Protein AF-A0A951GUY8-F1 (afdb_monomer_lite)

Radius of gyration: 18.54 Å; chains: 1; bounding box: 50×28×56 Å

Structure (mmCIF, N/CA/C/O backbone):
data_AF-A0A951GUY8-F1
#
_entry.id   AF-A0A951GUY8-F1
#
loop_
_atom_site.group_PDB
_atom_site.id
_atom_site.type_symbol
_atom_site.label_atom_id
_atom_site.label_alt_id
_atom_site.label_comp_id
_atom_site.label_asym_id
_atom_site.label_entity_id
_atom_site.label_seq_id
_atom_site.pdbx_PDB_ins_code
_atom_site.Cartn_x
_atom_site.Cartn_y
_atom_site.Cartn_z
_atom_site.occupancy
_atom_site.B_iso_or_equiv
_atom_site.auth_seq_id
_atom_site.auth_comp_id
_atom_site.auth_asym_id
_atom_site.auth_atom_id
_atom_site.pdbx_PDB_model_num
ATOM 1 N N . MET A 1 1 ? -23.318 2.632 7.041 1.00 55.56 1 MET A N 1
ATOM 2 C CA . MET A 1 1 ? -22.592 1.845 8.063 1.00 55.56 1 MET A CA 1
ATOM 3 C C . MET A 1 1 ? -21.431 2.676 8.577 1.00 55.56 1 MET A C 1
ATOM 5 O O . MET A 1 1 ? -20.768 3.309 7.763 1.00 55.56 1 MET A O 1
ATOM 9 N N . SER A 1 2 ? -21.201 2.706 9.891 1.00 63.25 2 SER A N 1
ATOM 10 C CA . SER A 1 2 ? -19.999 3.333 10.455 1.00 63.25 2 SER A CA 1
ATOM 11 C C . SER A 1 2 ? -18.759 2.584 9.958 1.00 63.25 2 SER A C 1
ATOM 13 O O . SER A 1 2 ? -18.713 1.357 10.064 1.00 63.25 2 SER A O 1
ATOM 15 N N . ARG A 1 3 ? -17.768 3.297 9.400 1.00 69.81 3 ARG A N 1
ATOM 16 C CA . ARG A 1 3 ? -16.475 2.693 9.021 1.00 69.81 3 ARG A CA 1
ATOM 17 C C . ARG A 1 3 ? -15.610 2.385 10.242 1.00 69.81 3 ARG A C 1
ATOM 19 O O . ARG A 1 3 ? -14.656 1.632 10.112 1.00 69.81 3 ARG A O 1
ATOM 26 N N . ARG A 1 4 ? -15.940 2.922 11.420 1.00 74.69 4 ARG A N 1
ATOM 27 C CA . ARG A 1 4 ? -15.228 2.633 12.665 1.00 74.69 4 ARG A CA 1
ATOM 28 C C . ARG A 1 4 ? -15.444 1.182 13.090 1.00 74.69 4 ARG A C 1
ATOM 30 O O . ARG A 1 4 ? -16.571 0.680 13.023 1.00 74.69 4 ARG A O 1
ATOM 37 N N . ILE A 1 5 ? -14.362 0.541 13.521 1.00 71.00 5 ILE A N 1
ATOM 38 C CA . ILE A 1 5 ? -14.421 -0.795 14.108 1.00 71.00 5 ILE A CA 1
ATOM 39 C C . ILE A 1 5 ? -14.769 -0.707 15.593 1.00 71.00 5 ILE A C 1
ATOM 41 O O . ILE A 1 5 ? -14.187 0.089 16.336 1.00 71.00 5 ILE A O 1
ATOM 45 N N . HIS A 1 6 ? -15.726 -1.527 16.017 1.00 72.44 6 HIS A N 1
ATOM 46 C CA . HIS A 1 6 ? -16.146 -1.663 17.407 1.00 72.44 6 HIS A CA 1
ATOM 47 C C . HIS A 1 6 ? -15.643 -3.002 17.964 1.00 72.44 6 HIS A C 1
ATOM 49 O O . HIS A 1 6 ? -16.181 -4.056 17.646 1.00 72.44 6 HIS A O 1
ATOM 55 N N . GLU A 1 7 ? -14.592 -2.962 18.789 1.00 62.97 7 GLU A N 1
ATOM 56 C CA . GLU A 1 7 ? -13.902 -4.164 19.297 1.00 62.97 7 GLU A CA 1
ATOM 57 C C . GLU A 1 7 ? -14.496 -4.723 20.611 1.00 62.97 7 GLU A C 1
ATOM 59 O O . GLU A 1 7 ? -14.145 -5.828 21.014 1.00 62.97 7 GLU A O 1
ATOM 64 N N . LEU A 1 8 ? -15.394 -3.997 21.295 1.00 58.47 8 LEU A N 1
ATOM 65 C CA . LEU A 1 8 ? -15.909 -4.364 22.626 1.00 58.47 8 LEU A CA 1
ATOM 66 C C . LEU A 1 8 ? -17.416 -4.669 22.619 1.00 58.47 8 LEU A C 1
ATOM 68 O O . LEU A 1 8 ? -18.235 -3.754 22.525 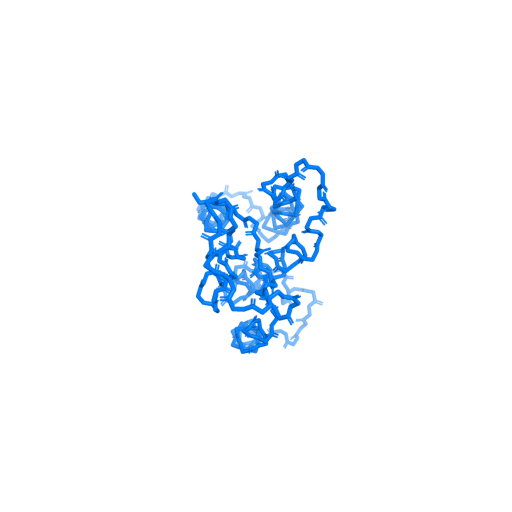1.00 58.47 8 LEU A O 1
ATOM 72 N N . SER A 1 9 ? -17.790 -5.938 22.836 1.00 48.88 9 SER A N 1
ATOM 73 C CA . SER A 1 9 ? -19.095 -6.298 23.427 1.00 48.88 9 SER A CA 1
ATOM 74 C C . SER A 1 9 ? -18.982 -6.255 24.936 1.00 48.88 9 SER A C 1
ATOM 76 O O . SER A 1 9 ? -18.127 -6.937 25.483 1.00 48.88 9 SER A O 1
ATOM 78 N N . MET A 1 10 ? -19.870 -5.491 25.575 1.00 51.78 10 MET A N 1
ATOM 79 C CA . MET A 1 10 ? -20.619 -5.754 26.821 1.00 51.78 10 MET A CA 1
ATOM 80 C C . MET A 1 10 ? -20.186 -6.865 27.819 1.00 51.78 10 MET A C 1
ATOM 82 O O . MET A 1 10 ? -21.028 -7.347 28.564 1.00 51.78 10 MET A O 1
ATOM 86 N N . GLN A 1 11 ? -18.920 -7.245 27.986 1.00 45.34 11 GLN A N 1
ATOM 87 C CA . GLN A 1 11 ? -18.538 -8.140 29.094 1.00 45.34 11 GLN A CA 1
ATOM 88 C C . GLN A 1 11 ? -18.542 -7.429 30.461 1.00 45.34 11 GLN A C 1
ATOM 90 O O . GLN A 1 11 ? -18.315 -8.062 31.485 1.00 45.34 11 GLN A O 1
ATOM 95 N N . ALA A 1 12 ? -18.861 -6.128 30.488 1.00 47.69 12 ALA A N 1
ATOM 96 C CA . ALA A 1 12 ? -19.030 -5.329 31.701 1.00 47.69 12 ALA A CA 1
ATOM 97 C C . ALA A 1 12 ? -20.498 -5.014 32.065 1.00 47.69 12 ALA A C 1
ATOM 99 O O . ALA A 1 12 ? -20.737 -4.442 33.124 1.00 47.69 12 ALA A O 1
ATOM 100 N N . ALA A 1 13 ? -21.488 -5.368 31.236 1.00 43.56 13 ALA A N 1
ATOM 101 C CA . ALA A 1 13 ? -22.897 -5.096 31.534 1.00 43.56 13 ALA A CA 1
ATOM 102 C C . ALA A 1 13 ? -23.711 -6.380 31.370 1.00 43.56 13 ALA A C 1
ATOM 104 O O . ALA A 1 13 ? -24.092 -6.759 30.266 1.00 43.56 13 ALA A O 1
ATOM 105 N N . GLY A 1 14 ? -23.928 -7.076 32.486 1.00 40.16 14 GLY A N 1
ATOM 106 C CA . GLY A 1 14 ? -24.709 -8.304 32.525 1.00 40.16 14 GLY A CA 1
ATOM 107 C C . GLY A 1 14 ? -26.087 -8.131 31.885 1.00 40.16 14 GLY A C 1
ATOM 108 O O . GLY A 1 14 ? -26.868 -7.288 32.310 1.00 40.16 14 GLY A O 1
ATOM 109 N N . GLY A 1 15 ? -26.367 -8.955 30.874 1.00 43.81 15 GLY A N 1
ATOM 110 C CA . GLY A 1 15 ? -27.699 -9.474 30.544 1.00 43.81 15 GLY A CA 1
ATOM 111 C C . GLY A 1 15 ? -28.843 -8.499 30.240 1.00 43.81 15 GLY A C 1
ATOM 112 O O . GLY A 1 15 ? -29.974 -8.963 30.133 1.00 43.81 15 GLY A O 1
ATOM 113 N N . ALA A 1 16 ? -28.617 -7.194 30.096 1.00 45.94 16 ALA A N 1
ATOM 114 C CA . ALA A 1 16 ? -29.681 -6.245 29.781 1.00 45.94 16 ALA A CA 1
ATOM 115 C C . ALA A 1 16 ? -29.810 -6.047 28.264 1.00 45.94 16 ALA A C 1
ATOM 117 O O . ALA A 1 16 ? -28.821 -5.825 27.566 1.00 45.94 16 ALA A O 1
ATOM 118 N N . ALA A 1 17 ? -31.046 -6.139 27.768 1.00 49.59 17 ALA A N 1
ATOM 119 C CA . ALA A 1 17 ? -31.417 -5.935 26.373 1.00 49.59 17 ALA A CA 1
ATOM 120 C C . ALA A 1 17 ? -30.745 -4.688 25.767 1.00 49.59 17 ALA A C 1
ATOM 122 O O . ALA A 1 17 ? -30.699 -3.624 26.385 1.00 49.59 17 ALA A O 1
ATOM 123 N N . VAL A 1 18 ? -30.230 -4.844 24.544 1.00 51.50 18 VAL A N 1
ATOM 124 C CA . VAL A 1 18 ? -29.504 -3.813 23.793 1.00 51.50 18 VAL A CA 1
ATOM 125 C C . VAL A 1 18 ? -30.361 -2.549 23.688 1.00 51.50 18 VAL A C 1
ATOM 127 O O . VAL A 1 18 ? -31.382 -2.536 23.002 1.00 51.50 18 VAL A O 1
ATOM 130 N N . ALA A 1 19 ? -29.942 -1.482 24.370 1.00 45.25 19 ALA A N 1
ATOM 131 C CA . ALA A 1 19 ? -30.555 -0.170 24.227 1.00 45.25 19 ALA A CA 1
ATOM 132 C C . ALA A 1 19 ? -30.395 0.332 22.774 1.00 45.25 19 ALA A C 1
ATOM 134 O O . ALA A 1 19 ? -29.328 0.131 22.177 1.00 45.25 19 ALA A O 1
ATOM 135 N N . PRO A 1 20 ? -31.405 1.007 22.192 1.00 37.16 20 PRO A N 1
ATOM 136 C CA . PRO A 1 20 ? -31.298 1.571 20.850 1.00 37.16 20 PRO A CA 1
ATOM 137 C C . PRO A 1 20 ? -30.130 2.566 20.792 1.00 37.16 20 PRO A C 1
ATOM 139 O O . PRO A 1 20 ? -30.151 3.587 21.472 1.00 37.16 20 PRO A O 1
ATOM 142 N N . GLY A 1 21 ? -29.096 2.255 20.003 1.00 51.62 21 GLY A N 1
ATOM 143 C CA . GLY A 1 21 ? -27.911 3.107 19.832 1.00 51.62 21 GLY A CA 1
ATOM 144 C C . GLY A 1 21 ? -26.569 2.467 20.202 1.00 51.62 21 GLY A C 1
ATOM 145 O O . GLY A 1 21 ? -25.532 3.067 19.925 1.00 51.62 21 GLY A O 1
ATOM 146 N N . VAL A 1 22 ? -26.548 1.253 20.767 1.00 52.56 22 VAL A N 1
ATOM 147 C CA . VAL A 1 22 ? -25.293 0.516 21.005 1.00 52.56 22 VAL A CA 1
ATOM 148 C C . VAL A 1 22 ? -24.946 -0.335 19.781 1.00 52.56 22 VAL A C 1
ATOM 150 O O . VAL A 1 22 ? -25.649 -1.288 19.448 1.00 52.56 22 VAL A O 1
ATOM 153 N N . SER A 1 23 ? -23.861 0.014 19.090 1.00 59.19 23 SER A N 1
ATOM 154 C CA . SER A 1 23 ? -23.343 -0.736 17.941 1.00 59.19 23 SER A CA 1
ATOM 155 C C . SER A 1 23 ? -22.812 -2.105 18.377 1.00 59.19 23 SER A C 1
ATOM 157 O O . SER A 1 23 ? -21.926 -2.173 19.232 1.00 59.19 23 SER A O 1
ATOM 159 N N . LYS A 1 24 ? -23.336 -3.183 17.773 1.00 69.44 24 LYS A N 1
ATOM 160 C CA . LYS A 1 24 ? -22.818 -4.555 17.917 1.00 69.44 24 LYS A CA 1
ATOM 161 C C . LYS A 1 24 ? -21.307 -4.566 17.602 1.00 69.44 24 LYS A C 1
ATOM 163 O O . LYS A 1 24 ? -20.896 -3.837 16.696 1.00 69.44 24 LYS A O 1
ATOM 168 N N . PRO A 1 25 ? -20.491 -5.355 18.322 1.00 69.81 25 PRO A N 1
ATOM 169 C CA . PRO A 1 25 ? -19.093 -5.537 17.959 1.00 69.81 25 PRO A CA 1
ATOM 170 C C . PRO A 1 25 ? -18.981 -6.149 16.573 1.00 69.81 25 PRO A C 1
ATOM 172 O O . PRO A 1 25 ? -19.806 -6.980 16.187 1.00 69.81 25 PRO A O 1
ATOM 175 N N . ASP A 1 26 ? -17.949 -5.733 15.856 1.00 72.94 26 ASP A N 1
ATOM 176 C CA . ASP A 1 26 ? -17.699 -6.204 14.504 1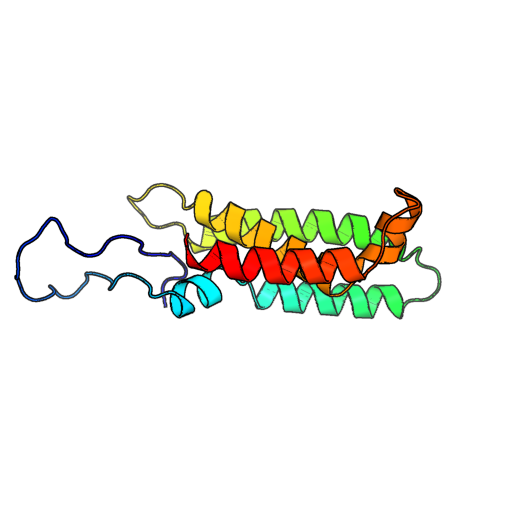.00 72.94 26 ASP A CA 1
ATOM 177 C C . ASP A 1 26 ? -17.125 -7.621 14.525 1.00 72.94 26 ASP A C 1
ATOM 179 O O . ASP A 1 26 ? -16.105 -7.884 15.175 1.00 72.94 26 ASP A O 1
ATOM 183 N N . ASP A 1 27 ? -17.771 -8.518 13.781 1.00 78.12 27 ASP A N 1
ATOM 184 C CA . ASP A 1 27 ? -17.281 -9.876 13.564 1.00 78.12 27 ASP A CA 1
ATOM 185 C C . ASP A 1 27 ? -16.090 -9.850 12.573 1.00 78.12 27 ASP A C 1
ATOM 187 O O . ASP A 1 27 ? -15.787 -8.831 11.946 1.00 78.12 27 ASP A O 1
ATOM 191 N N . TYR A 1 28 ? -15.370 -10.967 12.412 1.00 71.94 28 TYR A N 1
ATOM 192 C CA . TYR A 1 28 ? -14.163 -11.037 11.563 1.00 71.94 28 TYR A CA 1
ATOM 193 C C . TYR A 1 28 ? -14.371 -10.459 10.150 1.00 71.94 28 TYR A C 1
ATOM 195 O O . TYR A 1 28 ? -13.547 -9.684 9.662 1.00 71.94 28 TYR A O 1
ATOM 203 N N . PHE A 1 29 ? -15.491 -10.803 9.508 1.00 73.25 29 PHE A N 1
ATOM 204 C CA . PHE A 1 29 ? -15.820 -10.309 8.172 1.00 73.25 29 PHE A CA 1
ATOM 205 C C . PHE A 1 29 ? -16.079 -8.797 8.153 1.00 73.25 29 PHE A C 1
ATOM 207 O O . PHE A 1 29 ? -15.630 -8.124 7.226 1.00 73.25 29 PHE A O 1
ATOM 214 N N . ASP A 1 30 ? -16.724 -8.247 9.185 1.00 72.69 30 ASP A N 1
ATOM 215 C CA . ASP A 1 30 ? -16.972 -6.806 9.296 1.00 72.69 30 ASP A CA 1
ATOM 216 C C . ASP A 1 30 ? -15.656 -6.040 9.430 1.00 72.69 30 ASP A C 1
ATOM 218 O O . ASP A 1 30 ? -15.439 -5.039 8.742 1.00 72.69 30 ASP A O 1
ATOM 222 N N . LYS A 1 31 ? -14.736 -6.546 10.260 1.00 73.00 31 LYS A N 1
ATOM 223 C CA . LYS A 1 31 ? -13.387 -5.988 10.391 1.00 73.00 31 LYS A CA 1
ATOM 224 C C . LYS A 1 31 ? -12.627 -6.051 9.070 1.00 73.00 31 LYS A C 1
ATOM 226 O O . LYS A 1 31 ? -12.083 -5.038 8.637 1.00 73.00 31 LYS A O 1
ATOM 231 N N . ALA A 1 32 ? -12.622 -7.205 8.400 1.00 70.25 32 ALA A N 1
ATOM 232 C CA . ALA A 1 32 ? -11.932 -7.379 7.124 1.00 70.25 32 ALA A CA 1
ATOM 233 C C . ALA A 1 32 ? -12.438 -6.389 6.060 1.00 70.25 32 ALA A C 1
ATOM 235 O O . ALA A 1 32 ? -11.637 -5.708 5.422 1.00 70.25 32 ALA A O 1
ATOM 236 N N . VAL A 1 33 ? -13.759 -6.233 5.920 1.00 71.75 33 VAL A N 1
ATOM 237 C CA . VAL A 1 33 ? -14.356 -5.281 4.968 1.00 71.75 33 VAL A CA 1
ATOM 238 C C . VAL A 1 33 ? -14.062 -3.829 5.356 1.00 71.75 33 VAL A C 1
ATOM 240 O O . VAL A 1 33 ? -13.797 -3.005 4.484 1.00 71.75 33 VAL A O 1
ATOM 243 N N . LYS A 1 34 ? -14.064 -3.493 6.652 1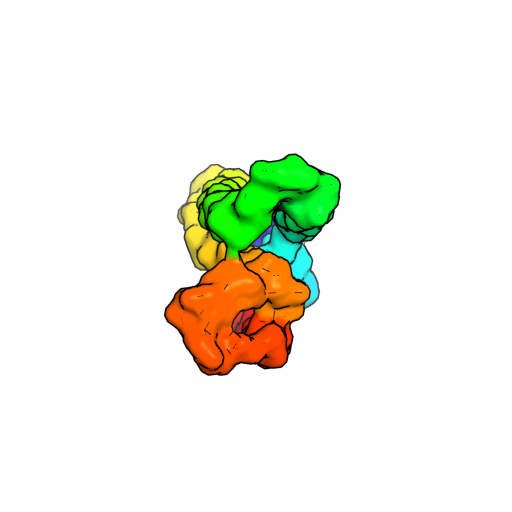.00 73.25 34 LYS A N 1
ATOM 244 C CA . LYS A 1 34 ? -13.769 -2.131 7.136 1.00 73.25 34 LYS A CA 1
ATOM 245 C C . LYS A 1 34 ? -12.287 -1.760 7.049 1.00 73.25 34 LYS A C 1
ATOM 247 O O . LYS A 1 34 ? -11.973 -0.572 6.951 1.00 73.25 34 LYS A O 1
ATOM 252 N N . TYR A 1 35 ? -11.387 -2.742 7.103 1.00 69.88 35 TYR A N 1
ATOM 253 C CA . TYR A 1 35 ? -9.947 -2.529 6.957 1.00 69.88 35 TYR A CA 1
ATOM 254 C C . TYR A 1 35 ? -9.491 -2.456 5.507 1.00 69.88 35 TYR A C 1
ATOM 256 O O . TYR A 1 35 ? -8.477 -1.814 5.260 1.00 69.88 35 TYR A O 1
ATOM 264 N N . VAL A 1 36 ? -10.190 -3.103 4.567 1.00 68.12 36 VAL A N 1
ATOM 265 C CA . VAL A 1 36 ? -9.818 -3.100 3.146 1.00 68.12 36 VAL A CA 1
ATOM 266 C C . VAL A 1 36 ? -10.425 -1.872 2.463 1.00 68.12 36 VAL A C 1
ATOM 268 O O . VAL A 1 36 ? -11.632 -1.830 2.213 1.00 68.12 36 VAL A O 1
ATOM 271 N N . PRO A 1 37 ? -9.622 -0.853 2.111 1.00 72.25 37 PRO A N 1
ATOM 272 C CA . PRO A 1 37 ? -10.138 0.328 1.446 1.00 72.25 37 PRO A CA 1
ATOM 273 C C . PRO A 1 37 ? -10.337 0.025 -0.045 1.00 72.25 37 PRO A C 1
ATOM 275 O O . PRO A 1 37 ? -9.475 0.327 -0.869 1.00 72.25 37 PRO A O 1
ATOM 278 N N . ALA A 1 38 ? -11.477 -0.573 -0.404 1.00 79.06 38 ALA A N 1
ATOM 279 C CA . ALA A 1 38 ? -11.801 -0.925 -1.792 1.00 79.06 38 ALA A CA 1
ATOM 280 C C . ALA A 1 38 ? -11.639 0.268 -2.756 1.00 79.06 38 ALA A C 1
ATOM 282 O O . ALA A 1 38 ? -11.114 0.109 -3.854 1.00 79.06 38 ALA A O 1
ATOM 283 N N . ASP A 1 39 ? -11.995 1.474 -2.304 1.00 83.88 39 ASP A N 1
ATOM 284 C CA . ASP A 1 39 ? -11.840 2.721 -3.064 1.00 83.88 39 ASP A CA 1
ATOM 285 C C . ASP A 1 39 ? -10.367 3.021 -3.403 1.00 83.88 39 ASP A C 1
ATOM 287 O O . ASP A 1 39 ? -10.036 3.415 -4.520 1.00 83.88 39 ASP A O 1
ATOM 291 N N . VAL A 1 40 ? -9.467 2.810 -2.439 1.00 88.50 40 VAL A N 1
ATOM 292 C CA . VAL A 1 40 ? -8.022 3.043 -2.593 1.00 88.50 40 VAL A CA 1
ATOM 293 C C . VAL A 1 40 ? -7.417 1.994 -3.519 1.00 88.50 40 VAL A C 1
ATOM 295 O O . VAL A 1 40 ? -6.606 2.329 -4.379 1.00 88.50 40 VAL A O 1
ATOM 298 N N . ILE A 1 41 ? -7.840 0.736 -3.380 1.00 88.94 41 ILE A N 1
ATOM 299 C CA . ILE A 1 41 ? -7.441 -0.351 -4.276 1.00 88.94 41 ILE A CA 1
ATOM 300 C C . ILE A 1 41 ? -7.871 -0.041 -5.717 1.00 88.94 41 ILE A C 1
ATOM 302 O O . ILE A 1 41 ? -7.056 -0.133 -6.635 1.00 88.94 41 ILE A O 1
ATOM 306 N N . ALA A 1 42 ? -9.117 0.394 -5.922 1.00 90.75 42 ALA A N 1
ATOM 307 C CA . ALA A 1 42 ? -9.610 0.789 -7.238 1.00 90.75 42 ALA A CA 1
ATOM 308 C C . ALA A 1 42 ? -8.782 1.945 -7.825 1.00 90.75 42 ALA A C 1
ATOM 310 O O . ALA A 1 42 ? -8.309 1.849 -8.959 1.00 90.75 42 ALA A O 1
ATOM 311 N N . ALA A 1 43 ? -8.522 2.993 -7.037 1.00 91.88 43 ALA A N 1
ATOM 312 C CA . ALA A 1 43 ? -7.673 4.107 -7.455 1.00 91.88 43 ALA A CA 1
ATOM 313 C C . ALA A 1 43 ? -6.251 3.650 -7.830 1.00 91.88 43 ALA A C 1
ATOM 315 O O . ALA A 1 43 ? -5.729 4.058 -8.867 1.00 91.88 43 ALA A O 1
ATOM 316 N N . TRP A 1 44 ? -5.644 2.761 -7.038 1.00 94.38 44 TRP A N 1
ATOM 317 C CA . TRP A 1 44 ? -4.328 2.193 -7.328 1.00 94.38 44 TRP A CA 1
ATOM 318 C C . TRP A 1 44 ? -4.309 1.419 -8.648 1.00 94.38 44 TRP A C 1
ATOM 320 O O . TRP A 1 44 ? -3.470 1.691 -9.504 1.00 94.38 44 TRP A O 1
ATOM 330 N N . THR A 1 45 ? -5.268 0.514 -8.867 1.00 93.81 45 THR A N 1
ATOM 331 C CA . THR A 1 45 ? -5.337 -0.258 -10.123 1.00 93.81 45 THR A CA 1
ATOM 332 C C . THR A 1 45 ? -5.518 0.636 -11.353 1.00 93.81 45 THR A C 1
ATOM 334 O O . THR A 1 45 ? -4.921 0.375 -12.398 1.00 93.81 45 THR A O 1
ATOM 337 N N . ALA A 1 46 ? -6.271 1.735 -11.228 1.00 95.25 46 ALA A N 1
ATOM 338 C CA . ALA A 1 46 ? -6.413 2.727 -12.290 1.00 95.25 46 ALA A CA 1
ATOM 339 C C . ALA A 1 46 ? -5.089 3.458 -12.580 1.00 95.25 46 ALA A C 1
ATOM 341 O O . ALA A 1 46 ? -4.728 3.625 -13.747 1.00 95.25 46 ALA A O 1
ATOM 342 N N . ILE A 1 47 ? -4.340 3.841 -11.539 1.00 94.88 47 ILE A N 1
ATOM 343 C CA . ILE A 1 47 ? -3.006 4.448 -11.677 1.00 94.88 47 ILE A CA 1
ATOM 344 C C . ILE A 1 47 ? -2.053 3.488 -12.393 1.00 94.88 47 ILE A C 1
ATOM 346 O O . ILE A 1 47 ? -1.415 3.885 -13.366 1.00 94.88 47 ILE A O 1
ATOM 350 N N . VAL A 1 48 ? -1.988 2.225 -11.960 1.00 94.25 48 VAL A N 1
ATOM 351 C CA . VAL A 1 48 ? -1.130 1.200 -12.578 1.00 94.25 48 VAL A CA 1
ATOM 352 C C . VAL A 1 48 ? -1.458 1.042 -14.061 1.00 94.25 48 VAL A C 1
ATOM 354 O O . VAL A 1 48 ? -0.563 1.082 -14.906 1.00 94.25 48 VAL A O 1
ATOM 357 N N . ALA A 1 49 ? -2.745 0.926 -14.399 1.00 93.06 49 ALA A N 1
ATOM 358 C CA . ALA A 1 49 ? -3.186 0.805 -15.783 1.00 93.06 49 ALA A CA 1
ATOM 359 C C . ALA A 1 49 ? -2.802 2.027 -16.632 1.00 93.06 49 ALA A C 1
ATOM 361 O O . ALA A 1 49 ? -2.391 1.862 -17.781 1.00 93.06 49 ALA A O 1
ATOM 362 N N . LEU A 1 50 ? -2.918 3.240 -16.084 1.00 94.69 50 LEU A N 1
ATOM 363 C CA . LEU A 1 50 ? -2.558 4.476 -16.778 1.00 94.69 50 LEU A CA 1
ATOM 364 C C . LEU A 1 50 ? -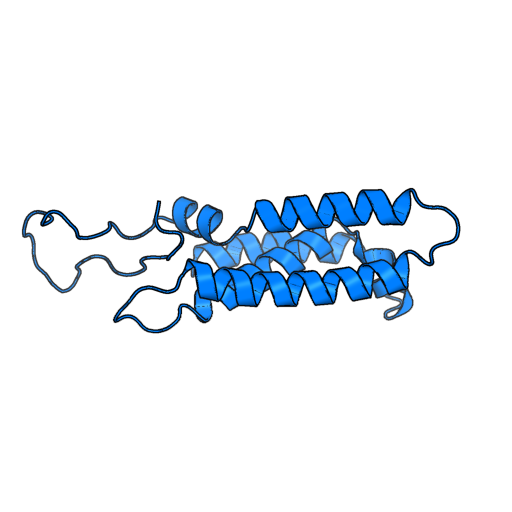1.045 4.577 -17.011 1.00 94.69 50 LEU A C 1
ATOM 366 O O . LEU A 1 50 ? -0.607 4.834 -18.133 1.00 94.69 50 LEU A O 1
ATOM 370 N N . VAL A 1 51 ? -0.245 4.340 -15.969 1.00 92.94 51 VAL A N 1
ATOM 371 C CA . VAL A 1 51 ? 1.220 4.444 -16.028 1.00 92.94 51 VAL A CA 1
ATOM 372 C C . VAL A 1 51 ? 1.809 3.404 -16.980 1.00 92.94 51 VAL A C 1
ATOM 374 O O . VAL A 1 51 ? 2.688 3.736 -17.771 1.00 92.94 51 VAL A O 1
ATOM 377 N N . ASN A 1 52 ? 1.294 2.173 -16.969 1.00 89.00 52 ASN A N 1
ATOM 378 C CA . ASN A 1 52 ? 1.792 1.105 -17.840 1.00 89.00 52 ASN A CA 1
ATOM 379 C C . ASN A 1 52 ? 1.370 1.264 -19.310 1.00 89.00 52 ASN A C 1
ATOM 381 O O . ASN A 1 52 ? 2.005 0.686 -20.189 1.00 89.00 52 ASN A O 1
ATOM 385 N N . LYS A 1 53 ? 0.307 2.027 -19.600 1.00 90.75 53 LYS A N 1
ATOM 386 C CA . LYS A 1 53 ? -0.177 2.268 -20.974 1.00 90.75 53 LYS A CA 1
ATOM 387 C C . LYS A 1 53 ? 0.365 3.548 -21.607 1.00 90.75 53 LYS A C 1
ATOM 389 O O . LYS A 1 53 ? 0.180 3.746 -22.806 1.00 90.75 53 LYS A O 1
ATOM 394 N N . THR A 1 54 ? 1.005 4.420 -20.832 1.00 92.12 54 THR A N 1
ATOM 395 C CA . THR A 1 54 ? 1.484 5.713 -21.331 1.00 92.12 54 THR A CA 1
ATOM 396 C C . THR A 1 54 ? 2.932 5.608 -21.799 1.00 92.12 54 THR A C 1
ATOM 398 O O . THR A 1 54 ? 3.831 5.319 -21.014 1.00 92.12 54 THR A O 1
ATOM 401 N N . ALA A 1 55 ? 3.172 5.866 -23.086 1.00 87.56 55 ALA A N 1
ATOM 402 C CA . ALA A 1 55 ? 4.519 5.871 -23.649 1.00 87.56 55 ALA A CA 1
ATOM 403 C C . ALA A 1 55 ? 5.336 7.083 -23.161 1.00 87.56 55 ALA A C 1
ATOM 405 O O . ALA A 1 55 ? 4.807 8.182 -23.011 1.00 87.56 55 ALA A O 1
ATOM 406 N N . GLY A 1 56 ? 6.641 6.887 -22.947 1.00 88.06 56 GLY A N 1
ATOM 407 C CA . GLY A 1 56 ? 7.580 7.960 -22.589 1.00 88.06 56 GLY A CA 1
ATOM 408 C C . GLY A 1 56 ? 7.662 8.301 -21.097 1.00 88.06 56 GLY A C 1
ATOM 409 O O . GLY A 1 56 ? 8.437 9.179 -20.728 1.00 88.06 56 GLY A O 1
ATOM 410 N N . ILE A 1 57 ? 6.916 7.605 -20.233 1.00 89.31 57 ILE A N 1
ATOM 411 C CA . ILE A 1 57 ? 6.982 7.786 -18.778 1.00 89.31 57 ILE A CA 1
ATOM 412 C C . ILE A 1 57 ? 7.827 6.666 -18.153 1.00 89.31 57 ILE A C 1
ATOM 414 O O . ILE A 1 57 ? 7.598 5.494 -18.453 1.00 89.31 57 ILE A O 1
ATOM 418 N N . PRO A 1 58 ? 8.776 6.977 -17.249 1.00 89.81 58 PRO A N 1
ATOM 419 C CA . PRO A 1 58 ? 9.499 5.952 -16.509 1.00 89.81 58 PRO A CA 1
ATOM 420 C C . PRO A 1 58 ? 8.577 5.314 -15.456 1.00 89.81 58 PRO A C 1
ATOM 422 O O . PRO A 1 58 ? 8.400 5.851 -14.362 1.00 89.81 58 PRO A O 1
ATOM 425 N N . SER A 1 59 ? 7.981 4.161 -15.779 1.00 88.44 59 SER A N 1
ATOM 426 C CA . SER A 1 59 ? 6.935 3.530 -14.959 1.00 88.44 59 SER A CA 1
ATOM 427 C C . SER A 1 59 ? 7.381 3.236 -13.522 1.00 88.44 59 SER A C 1
ATOM 429 O O . SER A 1 59 ? 6.657 3.558 -12.588 1.00 88.44 59 SER A O 1
ATOM 431 N N . ASN A 1 60 ? 8.591 2.703 -13.314 1.00 89.81 60 ASN A N 1
ATOM 432 C CA . ASN A 1 60 ? 9.075 2.311 -11.982 1.00 89.81 60 ASN A CA 1
ATOM 433 C C . ASN A 1 60 ? 9.110 3.466 -10.954 1.00 89.81 60 ASN A C 1
ATOM 435 O O . ASN A 1 60 ? 8.463 3.347 -9.911 1.00 89.81 60 ASN A O 1
ATOM 439 N N . PRO A 1 61 ? 9.827 4.583 -11.193 1.00 90.56 61 PRO A N 1
ATOM 440 C CA . PRO A 1 61 ? 9.861 5.689 -10.235 1.00 90.56 61 PRO A CA 1
ATOM 441 C C . PRO A 1 61 ? 8.497 6.370 -10.078 1.00 90.56 61 PRO A C 1
ATOM 443 O O . PRO A 1 61 ? 8.154 6.784 -8.973 1.00 90.56 61 PRO A O 1
ATOM 446 N N . VAL A 1 62 ? 7.690 6.445 -11.142 1.00 93.06 62 VAL A N 1
ATOM 447 C CA . VAL A 1 62 ? 6.341 7.023 -11.058 1.00 93.06 62 VAL A CA 1
ATOM 448 C C . VAL A 1 62 ? 5.433 6.169 -10.176 1.00 93.06 62 VAL A C 1
ATOM 450 O O . VAL A 1 62 ? 4.781 6.709 -9.286 1.00 93.06 62 VAL A O 1
ATOM 453 N N . LEU A 1 63 ? 5.443 4.843 -10.345 1.00 92.88 63 LEU A N 1
ATOM 454 C CA . LEU A 1 63 ? 4.672 3.929 -9.499 1.00 92.88 63 LEU A CA 1
ATOM 455 C C . LEU A 1 63 ? 5.110 3.990 -8.033 1.00 92.88 63 LEU A C 1
ATOM 457 O O . LEU A 1 63 ? 4.249 3.961 -7.159 1.00 92.88 63 LEU A O 1
ATOM 461 N N . LEU A 1 64 ? 6.408 4.145 -7.744 1.00 92.88 64 LEU A N 1
ATOM 462 C CA . LEU A 1 64 ? 6.895 4.342 -6.372 1.00 92.88 64 LEU A CA 1
ATOM 463 C C . LEU A 1 64 ? 6.356 5.629 -5.737 1.00 92.88 64 LEU A C 1
ATOM 465 O O . LEU A 1 64 ? 5.887 5.607 -4.598 1.00 92.88 64 LEU A O 1
ATOM 469 N N . VAL A 1 65 ? 6.403 6.747 -6.468 1.00 93.88 65 VAL A N 1
ATOM 470 C CA . VAL A 1 65 ? 5.879 8.032 -5.981 1.00 93.88 65 VAL A CA 1
ATOM 471 C C . VAL A 1 65 ? 4.369 7.943 -5.773 1.00 93.88 65 VAL A C 1
ATOM 473 O O . VAL A 1 65 ? 3.874 8.306 -4.705 1.00 93.88 65 VAL A O 1
ATOM 476 N N . CYS A 1 66 ? 3.633 7.403 -6.747 1.00 94.19 66 CYS A N 1
ATOM 477 C CA . CYS A 1 66 ? 2.196 7.181 -6.621 1.00 94.19 66 CYS A CA 1
ATOM 478 C C . CYS A 1 66 ? 1.866 6.278 -5.429 1.00 94.19 66 CYS A C 1
ATOM 480 O O . CYS A 1 66 ? 0.944 6.583 -4.680 1.00 94.19 66 CYS A O 1
ATOM 482 N N . PHE A 1 67 ? 2.633 5.210 -5.206 1.00 94.31 67 PHE A N 1
ATOM 483 C CA . PHE A 1 67 ? 2.438 4.309 -4.074 1.00 94.31 67 PHE A CA 1
ATOM 484 C C . PHE A 1 67 ? 2.602 5.036 -2.736 1.00 94.31 67 PHE A C 1
ATOM 486 O O . PHE A 1 67 ? 1.725 4.942 -1.878 1.00 94.31 67 PHE A O 1
ATOM 493 N N . ALA A 1 68 ? 3.669 5.826 -2.575 1.00 94.31 68 ALA A N 1
ATOM 494 C CA . ALA A 1 68 ? 3.896 6.622 -1.369 1.00 94.31 68 ALA A CA 1
ATOM 495 C C . ALA A 1 68 ? 2.768 7.641 -1.118 1.00 94.31 68 ALA A C 1
ATOM 497 O O . ALA A 1 68 ? 2.298 7.792 0.012 1.00 94.31 68 ALA A O 1
ATOM 498 N N . VAL A 1 69 ? 2.287 8.301 -2.175 1.00 94.25 69 VAL A N 1
ATOM 499 C CA . VAL A 1 69 ? 1.162 9.245 -2.094 1.00 94.25 69 VAL A CA 1
ATOM 500 C C . VAL A 1 69 ? -0.128 8.530 -1.693 1.00 94.25 69 VAL A C 1
ATOM 502 O O . VAL A 1 69 ? -0.823 8.981 -0.782 1.00 94.25 69 VAL A O 1
ATOM 505 N N . VAL A 1 70 ? -0.442 7.395 -2.319 1.00 93.19 70 VAL A N 1
ATOM 506 C CA . VAL A 1 70 ? -1.656 6.626 -2.016 1.00 93.19 70 VAL A CA 1
ATOM 507 C C . VAL A 1 70 ? -1.609 6.052 -0.595 1.00 93.19 70 VAL A C 1
ATOM 509 O O . VAL A 1 70 ? -2.629 6.083 0.093 1.00 93.19 70 VAL A O 1
ATOM 512 N N . LEU A 1 71 ? -0.444 5.628 -0.090 1.00 92.69 71 LEU A N 1
ATOM 513 C CA . LEU A 1 71 ? -0.270 5.244 1.319 1.00 92.69 71 LEU A CA 1
ATOM 514 C C . LEU A 1 71 ? -0.616 6.397 2.273 1.00 92.69 71 LEU A C 1
ATOM 516 O O . LEU A 1 71 ? -1.396 6.214 3.212 1.00 92.69 71 LEU A O 1
ATOM 520 N N . ALA A 1 72 ? -0.074 7.592 2.019 1.00 91.75 72 ALA A N 1
ATOM 521 C CA . ALA A 1 72 ? -0.331 8.771 2.845 1.00 91.75 72 ALA A CA 1
ATOM 522 C C . ALA A 1 72 ? -1.815 9.173 2.821 1.00 91.75 72 ALA A C 1
ATOM 524 O O . ALA A 1 72 ? -2.408 9.442 3.872 1.00 91.75 72 ALA A O 1
ATOM 525 N N . ILE A 1 73 ? -2.437 9.146 1.635 1.00 89.31 73 ILE A N 1
ATOM 526 C CA . ILE A 1 73 ? -3.874 9.388 1.469 1.00 89.31 73 ILE A CA 1
ATOM 527 C C . ILE A 1 73 ? -4.677 8.343 2.244 1.00 89.31 73 ILE A C 1
ATOM 529 O O . ILE A 1 73 ? -5.588 8.719 2.973 1.00 89.31 73 ILE A O 1
ATOM 533 N N . THR A 1 74 ? -4.324 7.059 2.153 1.00 88.50 74 THR A N 1
ATOM 534 C CA . THR A 1 74 ? -5.025 5.965 2.850 1.00 88.50 74 THR A CA 1
ATOM 535 C C . THR A 1 74 ? -5.029 6.179 4.357 1.00 88.50 74 THR A C 1
ATOM 537 O O . THR A 1 74 ? -6.081 6.080 4.993 1.00 88.50 74 THR A O 1
ATOM 540 N N . PHE A 1 75 ? -3.878 6.534 4.930 1.00 88.31 75 PHE A N 1
ATOM 541 C CA . PHE A 1 75 ? -3.765 6.827 6.355 1.00 88.31 75 PHE A CA 1
ATOM 542 C C . PHE A 1 75 ? -4.665 7.999 6.764 1.00 88.31 75 PHE A C 1
ATOM 544 O O . PHE A 1 75 ? -5.498 7.879 7.667 1.00 88.31 75 PHE A O 1
ATOM 551 N N . TRP A 1 76 ? -4.525 9.133 6.073 1.00 87.25 76 TRP A N 1
ATOM 552 C CA . TRP A 1 76 ? -5.249 10.360 6.396 1.00 87.25 76 TRP A CA 1
ATOM 553 C C . TRP A 1 76 ? -6.762 10.222 6.194 1.00 87.25 76 TRP A C 1
ATOM 555 O O . TRP A 1 76 ? -7.554 10.658 7.033 1.00 87.25 76 TRP A O 1
ATOM 565 N N . TRP A 1 77 ? -7.163 9.568 5.108 1.00 82.69 77 TRP A N 1
ATOM 566 C CA . TRP A 1 77 ? -8.553 9.284 4.779 1.00 82.69 77 TRP A CA 1
ATOM 567 C C . TRP A 1 77 ? -9.200 8.368 5.814 1.00 82.69 77 TRP A C 1
ATOM 569 O O . TRP A 1 77 ? -10.287 8.670 6.308 1.00 82.69 77 TRP A O 1
ATOM 579 N N . THR A 1 78 ? -8.506 7.301 6.220 1.00 84.62 78 THR A N 1
ATOM 580 C CA . THR A 1 78 ? -9.017 6.374 7.239 1.00 84.62 78 THR A CA 1
ATOM 581 C C . THR A 1 78 ? -9.187 7.074 8.583 1.00 84.62 78 THR A C 1
ATOM 583 O O . THR A 1 78 ? -10.214 6.898 9.238 1.00 84.62 78 THR A O 1
ATOM 586 N N . LEU A 1 79 ? -8.247 7.940 8.980 1.00 84.69 79 LEU A N 1
ATOM 587 C CA . LEU A 1 79 ? -8.392 8.746 10.197 1.00 84.69 79 LEU A CA 1
ATOM 588 C C . LEU A 1 79 ? -9.612 9.671 10.152 1.00 84.69 79 LEU A C 1
ATOM 590 O O . LEU A 1 79 ? -10.309 9.790 11.154 1.00 84.69 79 LEU A O 1
ATOM 594 N N . ARG A 1 80 ? -9.889 10.306 9.007 1.00 83.12 80 ARG A N 1
ATOM 595 C CA . ARG A 1 80 ? -11.069 11.169 8.849 1.00 83.12 80 ARG A CA 1
ATOM 596 C C . ARG A 1 80 ? -12.376 10.390 8.879 1.00 83.12 80 ARG A C 1
ATOM 598 O O . ARG A 1 80 ? -13.346 10.853 9.462 1.00 83.12 80 ARG A O 1
ATOM 605 N N . GLN A 1 81 ? -12.416 9.216 8.263 1.00 79.00 81 GLN A N 1
ATOM 606 C CA . GLN A 1 81 ? -13.637 8.409 8.204 1.00 79.00 81 GLN A CA 1
ATOM 607 C C . GLN A 1 81 ? -13.971 7.679 9.502 1.00 79.00 81 GLN A C 1
ATOM 609 O O . GLN A 1 81 ? -15.114 7.275 9.706 1.00 79.00 81 GLN A O 1
ATOM 614 N N . THR A 1 82 ? -12.972 7.470 10.352 1.00 80.94 82 THR A N 1
ATOM 615 C CA . THR A 1 82 ? -13.133 6.821 11.657 1.00 80.94 82 THR A CA 1
ATOM 616 C C . THR A 1 82 ? -13.266 7.829 12.796 1.00 80.94 82 THR A C 1
ATOM 618 O O . THR A 1 82 ? -13.415 7.427 13.953 1.00 80.94 82 THR A O 1
ATOM 621 N N . ASP A 1 83 ? -13.232 9.127 12.482 1.00 78.75 83 ASP A N 1
ATOM 622 C CA . ASP A 1 83 ? -13.397 10.186 13.465 1.00 78.75 83 ASP A CA 1
ATOM 623 C C . ASP A 1 83 ? -14.826 10.172 14.012 1.00 78.7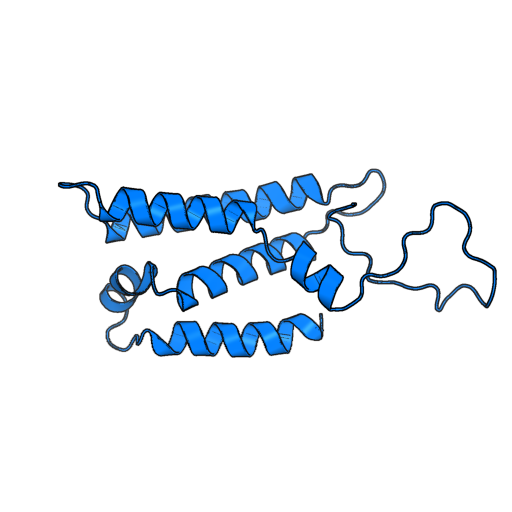5 83 ASP A C 1
ATOM 625 O O . ASP A 1 83 ? -15.812 10.084 13.278 1.00 78.75 83 ASP A O 1
ATOM 629 N N . THR A 1 84 ? -14.949 10.184 15.333 1.00 75.88 84 THR A N 1
ATOM 630 C CA . THR A 1 84 ? -16.245 10.159 16.013 1.00 75.88 84 THR A CA 1
ATOM 631 C C . THR A 1 84 ? -16.166 11.134 17.175 1.00 75.88 84 THR A C 1
ATOM 633 O O . THR A 1 84 ? -15.280 10.967 18.020 1.00 75.88 84 THR A O 1
ATOM 636 N N . PRO A 1 85 ? -17.069 12.130 17.248 1.00 71.56 85 PRO A N 1
ATOM 637 C CA . PRO A 1 85 ? -17.070 13.099 18.334 1.00 71.56 85 PRO A CA 1
ATOM 638 C C . PRO A 1 85 ? -17.055 12.407 19.703 1.00 71.56 85 PRO A C 1
ATOM 640 O O . PRO A 1 85 ? -17.852 11.506 19.959 1.00 71.56 85 PRO A O 1
ATOM 643 N N . GLY A 1 86 ? -16.126 12.811 20.571 1.00 69.19 86 GLY A N 1
ATOM 644 C CA . GLY A 1 86 ? -15.991 12.261 21.925 1.00 69.19 86 GLY A CA 1
ATOM 645 C C . GLY A 1 86 ? -15.227 10.937 22.037 1.00 69.19 86 GLY A C 1
ATOM 646 O O . GLY A 1 86 ? -15.137 10.399 23.136 1.00 69.19 86 GLY A O 1
ATOM 647 N N . GLN A 1 87 ? -14.648 10.409 20.952 1.00 72.12 87 GLN A N 1
ATOM 648 C CA . GLN A 1 87 ? -13.810 9.206 20.995 1.00 72.12 87 GLN A CA 1
ATOM 649 C C . GLN A 1 87 ? -12.384 9.479 20.486 1.00 72.12 87 GLN A C 1
ATOM 651 O O . GLN A 1 87 ? -12.192 10.324 19.612 1.00 72.12 87 GLN A O 1
ATOM 656 N N . PRO A 1 88 ? -11.361 8.753 20.980 1.00 74.06 88 PRO A N 1
ATOM 657 C CA . PRO A 1 88 ? -10.003 8.888 20.464 1.00 74.06 88 PRO A CA 1
ATOM 658 C C . PRO A 1 88 ? -9.935 8.476 18.988 1.00 74.06 88 PRO A C 1
ATOM 660 O O . PRO A 1 88 ? -10.689 7.605 18.535 1.00 74.06 88 PRO A O 1
ATOM 663 N N . LYS A 1 89 ? -9.003 9.092 18.248 1.00 78.88 89 LYS A N 1
ATOM 664 C CA . LYS A 1 89 ? -8.741 8.785 16.834 1.00 78.88 89 LYS A CA 1
ATOM 665 C C . LYS A 1 89 ? -8.418 7.300 16.663 1.00 78.88 89 LYS A C 1
ATOM 667 O O . LYS A 1 89 ? -7.595 6.760 17.405 1.00 78.88 89 LYS A O 1
ATOM 672 N N . ALA A 1 90 ? -8.994 6.651 15.651 1.00 82.88 90 ALA A N 1
ATOM 673 C CA . ALA A 1 90 ? -8.759 5.233 15.375 1.00 82.88 90 ALA A CA 1
ATOM 674 C C . ALA A 1 90 ? -7.419 5.003 14.644 1.00 82.88 90 ALA A C 1
ATOM 676 O O . ALA A 1 90 ? -7.363 4.483 13.530 1.00 82.88 90 ALA A O 1
ATOM 677 N N . VAL A 1 91 ? -6.310 5.394 15.281 1.00 84.31 91 VAL A N 1
ATOM 678 C CA . VAL A 1 91 ? -4.957 5.295 14.704 1.00 84.31 91 VAL A CA 1
ATOM 679 C C . VAL A 1 91 ? -4.597 3.847 14.384 1.00 84.31 91 VAL A C 1
ATOM 681 O O . VAL A 1 91 ? -4.067 3.585 13.310 1.00 84.31 91 VAL A O 1
ATOM 684 N N . LYS A 1 92 ? -4.955 2.896 15.260 1.00 82.00 92 LYS A N 1
ATOM 685 C CA . LYS A 1 92 ? -4.765 1.460 15.001 1.00 82.00 92 LYS A CA 1
ATOM 686 C C . LYS A 1 92 ? -5.431 1.040 13.691 1.00 82.00 92 LYS A C 1
ATOM 688 O O . LYS A 1 92 ? -4.799 0.389 12.868 1.00 82.00 92 LYS A O 1
ATOM 693 N N . GLN A 1 93 ? -6.669 1.481 13.467 1.00 81.56 93 GLN A N 1
ATOM 694 C CA . GLN A 1 93 ? -7.406 1.155 12.253 1.00 81.56 93 GLN A CA 1
ATOM 695 C C . GLN A 1 93 ? -6.781 1.778 11.004 1.00 81.56 93 GLN A C 1
ATOM 697 O O . GLN A 1 93 ? -6.670 1.104 9.983 1.00 81.56 93 GLN A O 1
ATOM 702 N N . ALA A 1 94 ? -6.309 3.022 11.093 1.00 85.50 94 ALA A N 1
ATOM 703 C CA . ALA A 1 94 ? -5.599 3.666 9.992 1.00 85.50 94 ALA A CA 1
ATOM 704 C C . ALA A 1 94 ? -4.282 2.953 9.647 1.00 85.50 94 ALA A C 1
ATOM 706 O O . ALA A 1 94 ? -3.996 2.745 8.472 1.00 85.50 94 ALA A O 1
ATOM 707 N N . VAL A 1 95 ? -3.504 2.528 10.648 1.00 87.38 95 VAL A N 1
ATOM 708 C CA . VAL A 1 95 ? -2.259 1.772 10.428 1.00 87.38 95 VAL A CA 1
ATOM 709 C C . VAL A 1 95 ? -2.546 0.417 9.780 1.00 87.38 95 VAL A C 1
ATOM 711 O O . VAL A 1 95 ? -1.899 0.069 8.795 1.00 87.38 95 VAL A O 1
ATOM 714 N N . VAL A 1 96 ? -3.539 -0.326 10.278 1.00 86.19 96 VAL A N 1
ATOM 715 C CA . VAL A 1 96 ? -3.918 -1.625 9.698 1.00 86.19 96 VAL A CA 1
ATOM 716 C C . VAL A 1 96 ? -4.385 -1.465 8.249 1.00 86.19 96 VAL A C 1
ATOM 718 O O . VAL A 1 96 ? -3.969 -2.251 7.403 1.00 86.19 96 VAL A O 1
ATOM 721 N N . ALA A 1 97 ? -5.163 -0.426 7.929 1.00 86.12 97 ALA A N 1
ATOM 722 C CA . ALA A 1 97 ? -5.603 -0.154 6.557 1.00 86.12 97 ALA A CA 1
ATOM 723 C C . ALA A 1 97 ? -4.432 0.158 5.605 1.00 86.12 97 ALA A C 1
ATOM 725 O O . ALA A 1 97 ? -4.402 -0.324 4.473 1.00 86.12 97 ALA A O 1
ATOM 726 N N . VAL A 1 98 ? -3.437 0.922 6.068 1.00 90.00 98 VAL A N 1
ATOM 727 C CA . VAL A 1 98 ? -2.217 1.227 5.299 1.00 90.00 98 VAL A CA 1
ATOM 728 C C . VAL A 1 98 ? -1.400 -0.037 5.036 1.00 90.00 98 VAL A C 1
ATOM 730 O O . VAL A 1 98 ? -0.975 -0.264 3.904 1.00 90.00 98 VAL A O 1
ATOM 733 N N . ILE A 1 99 ? -1.206 -0.876 6.059 1.00 89.81 99 ILE A N 1
ATOM 734 C CA . ILE A 1 99 ? -0.482 -2.147 5.914 1.00 89.81 99 ILE A CA 1
ATOM 735 C C . ILE A 1 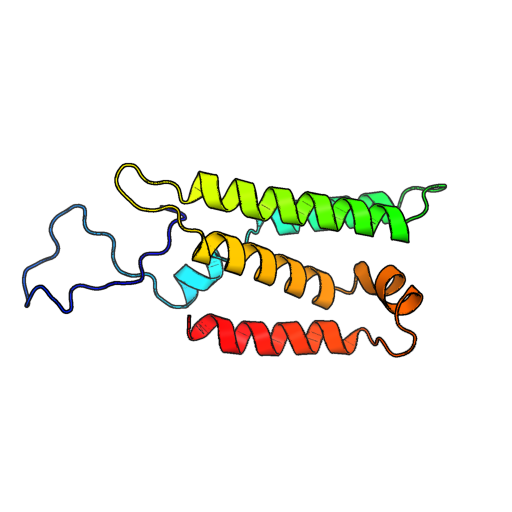99 ? -1.243 -3.074 4.966 1.00 89.81 99 ILE A C 1
ATOM 737 O O . ILE A 1 99 ? -0.634 -3.641 4.064 1.00 89.81 99 ILE A O 1
ATOM 741 N N . ALA A 1 100 ? -2.566 -3.186 5.116 1.00 87.69 100 ALA A N 1
ATOM 742 C CA . ALA A 1 100 ? -3.404 -4.003 4.245 1.00 87.69 100 ALA A CA 1
ATOM 743 C C . ALA A 1 100 ? -3.266 -3.584 2.776 1.00 87.69 100 ALA A C 1
ATOM 745 O O . ALA A 1 100 ? -3.060 -4.434 1.910 1.00 87.69 100 ALA A O 1
ATOM 746 N N . PHE A 1 101 ? -3.311 -2.278 2.499 1.00 90.50 101 PHE A N 1
ATOM 747 C CA . PHE A 1 101 ? -3.085 -1.752 1.156 1.00 90.50 101 PHE A CA 1
ATOM 748 C C . PHE A 1 101 ? -1.678 -2.085 0.637 1.00 90.50 101 PHE A C 1
ATOM 750 O O . PHE A 1 101 ? -1.550 -2.615 -0.464 1.00 90.50 101 PHE A O 1
ATOM 757 N N . ALA A 1 102 ? -0.628 -1.842 1.429 1.00 92.06 102 ALA A N 1
ATOM 758 C CA . ALA A 1 102 ? 0.751 -2.132 1.029 1.00 92.06 102 ALA A CA 1
ATOM 759 C C . ALA A 1 102 ? 0.957 -3.615 0.687 1.00 92.06 102 ALA A C 1
ATOM 761 O O . ALA A 1 102 ? 1.504 -3.946 -0.363 1.00 92.06 102 ALA A O 1
ATOM 762 N N . VAL A 1 103 ? 0.470 -4.507 1.551 1.00 90.81 103 VAL A N 1
ATOM 763 C CA . VAL A 1 103 ? 0.508 -5.958 1.343 1.00 90.81 103 VAL A CA 1
ATOM 764 C C . VAL A 1 103 ? -0.213 -6.348 0.056 1.00 90.81 103 VAL A C 1
ATOM 766 O O . VAL A 1 103 ? 0.289 -7.169 -0.710 1.00 90.81 103 VAL A O 1
ATOM 769 N N . TRP A 1 104 ? -1.365 -5.737 -0.213 1.00 90.81 104 TRP A N 1
ATOM 770 C CA . TRP A 1 104 ? -2.138 -6.017 -1.416 1.00 90.81 104 TRP A CA 1
ATOM 771 C C . TRP A 1 104 ? -1.397 -5.601 -2.696 1.00 90.81 104 TRP A C 1
ATOM 773 O O . TRP A 1 104 ? -1.302 -6.393 -3.632 1.00 90.81 104 TRP A O 1
ATOM 783 N N . VAL A 1 105 ? -0.783 -4.412 -2.712 1.00 91.19 105 VAL A N 1
ATOM 784 C CA . VAL A 1 105 ? 0.049 -3.941 -3.836 1.00 91.19 105 VAL A CA 1
ATOM 785 C C . VAL A 1 105 ? 1.257 -4.855 -4.071 1.00 91.19 105 VAL A C 1
ATOM 787 O O . VAL A 1 105 ? 1.570 -5.197 -5.213 1.00 91.19 105 VAL A O 1
ATOM 790 N N . LEU A 1 106 ? 1.922 -5.298 -2.998 1.00 90.56 106 LEU A N 1
ATOM 791 C CA . LEU A 1 106 ? 3.034 -6.249 -3.094 1.00 90.56 106 LEU A CA 1
ATOM 792 C C . LEU A 1 106 ? 2.588 -7.590 -3.684 1.00 90.56 106 LEU A C 1
ATOM 794 O O . LEU A 1 106 ? 3.307 -8.178 -4.489 1.00 90.56 106 LEU A O 1
ATOM 798 N N . ALA A 1 107 ? 1.403 -8.069 -3.310 1.00 90.12 107 ALA A N 1
ATOM 799 C CA . ALA A 1 107 ? 0.868 -9.339 -3.786 1.00 90.12 107 ALA A CA 1
ATOM 800 C C . ALA A 1 107 ? 0.452 -9.315 -5.260 1.00 90.12 107 ALA A C 1
ATOM 802 O O . ALA A 1 107 ? 0.611 -10.325 -5.951 1.00 90.12 107 ALA A O 1
ATOM 803 N N . LEU A 1 108 ? -0.039 -8.171 -5.747 1.00 90.06 108 LEU A N 1
ATOM 804 C CA . LEU A 1 108 ? -0.262 -7.957 -7.178 1.00 90.06 108 LEU A CA 1
ATOM 805 C C . LEU A 1 108 ? 1.042 -7.941 -7.979 1.00 90.06 108 LEU A C 1
ATOM 807 O O . LEU A 1 108 ? 1.049 -8.294 -9.156 1.00 90.06 108 LEU A O 1
ATOM 811 N N . GLY A 1 109 ? 2.149 -7.561 -7.340 1.00 88.44 109 GLY A N 1
ATOM 812 C CA . GLY A 1 109 ? 3.452 -7.483 -7.984 1.00 88.44 109 GLY A CA 1
ATOM 813 C C . GLY A 1 109 ? 3.676 -6.201 -8.785 1.00 88.44 109 GLY A C 1
ATOM 814 O O . GLY A 1 109 ? 4.686 -6.102 -9.481 1.00 88.44 109 GLY A O 1
ATOM 815 N N . ASP A 1 110 ? 2.800 -5.201 -8.653 1.00 88.25 110 ASP A N 1
ATOM 816 C CA . ASP A 1 110 ? 2.902 -3.916 -9.365 1.00 88.25 110 ASP A CA 1
ATOM 817 C C . ASP A 1 110 ? 4.206 -3.162 -9.041 1.00 88.25 110 ASP A C 1
ATOM 819 O O . ASP A 1 110 ? 4.694 -2.364 -9.839 1.00 88.25 110 ASP A O 1
ATOM 823 N N . LEU A 1 111 ? 4.799 -3.439 -7.874 1.00 88.25 111 LEU A N 1
ATOM 824 C CA . LEU A 1 111 ? 6.074 -2.873 -7.425 1.00 88.25 111 LEU A CA 1
ATOM 825 C C . LEU A 1 111 ? 7.274 -3.820 -7.591 1.00 88.25 111 LEU A C 1
ATOM 827 O O . LEU A 1 111 ? 8.373 -3.476 -7.161 1.00 88.25 111 LEU A O 1
ATOM 831 N N . ASN A 1 112 ? 7.124 -4.981 -8.240 1.00 87.19 112 ASN A N 1
ATOM 832 C CA . ASN A 1 112 ? 8.240 -5.922 -8.408 1.00 87.19 112 ASN A CA 1
ATOM 833 C C . ASN A 1 112 ? 9.408 -5.319 -9.192 1.00 87.19 112 ASN A C 1
ATOM 835 O O . ASN A 1 112 ? 10.558 -5.556 -8.832 1.00 87.19 112 ASN A O 1
ATOM 839 N N . GLY A 1 113 ? 9.136 -4.522 -10.230 1.00 84.62 113 GLY A N 1
ATOM 840 C CA . GLY A 1 113 ? 10.178 -3.813 -10.982 1.00 84.62 113 GLY A CA 1
ATOM 841 C C . GLY A 1 113 ? 11.009 -2.895 -10.075 1.00 84.62 113 GLY A C 1
ATOM 842 O O . GLY A 1 113 ? 12.215 -3.100 -9.948 1.00 84.62 113 GLY A O 1
ATOM 843 N N . PRO A 1 114 ? 10.376 -1.932 -9.381 1.00 85.94 114 PRO A N 1
ATOM 844 C CA . PRO A 1 114 ? 11.048 -1.099 -8.387 1.00 85.94 114 PRO A CA 1
ATOM 845 C C . PRO A 1 114 ? 11.806 -1.866 -7.292 1.00 85.94 114 PRO A C 1
ATOM 847 O O . PRO A 1 114 ? 12.923 -1.488 -6.947 1.00 85.94 114 PRO A O 1
ATOM 850 N N . ILE A 1 115 ? 11.221 -2.935 -6.744 1.00 86.69 115 ILE A N 1
ATOM 851 C CA . ILE A 1 115 ? 11.810 -3.672 -5.617 1.00 86.69 115 ILE A CA 1
ATOM 852 C C . ILE A 1 115 ? 12.993 -4.533 -6.070 1.00 86.69 115 ILE A C 1
ATOM 854 O O . ILE A 1 115 ? 14.036 -4.513 -5.423 1.00 86.69 115 ILE A O 1
ATOM 858 N N . SER A 1 116 ? 12.874 -5.241 -7.195 1.00 86.44 116 SER A N 1
ATOM 859 C CA . SER A 1 116 ? 13.974 -6.045 -7.752 1.00 86.44 116 SER A CA 1
ATOM 860 C C . SER A 1 116 ? 15.168 -5.191 -8.185 1.00 86.44 116 SER A C 1
ATOM 862 O O . SER A 1 116 ? 16.310 -5.623 -8.043 1.00 86.44 116 SER A O 1
ATOM 864 N N . ALA A 1 117 ? 14.930 -3.951 -8.628 1.00 84.44 117 ALA A N 1
ATOM 865 C CA . ALA A 1 117 ? 15.996 -2.996 -8.924 1.00 84.44 117 ALA A CA 1
ATOM 866 C C . ALA A 1 117 ? 16.796 -2.587 -7.673 1.00 84.44 117 ALA A C 1
ATOM 868 O O . ALA A 1 117 ? 17.989 -2.310 -7.772 1.00 84.44 117 ALA A O 1
ATOM 869 N N . ALA A 1 118 ? 16.155 -2.551 -6.501 1.00 84.38 118 ALA A N 1
ATOM 870 C CA . ALA A 1 118 ? 16.802 -2.227 -5.230 1.00 84.38 118 ALA A CA 1
ATOM 871 C C . ALA A 1 118 ? 17.356 -3.465 -4.498 1.00 84.38 118 ALA A C 1
ATOM 873 O O . ALA A 1 118 ? 18.296 -3.345 -3.713 1.00 84.38 118 ALA A O 1
ATOM 874 N N . TYR A 1 119 ? 16.781 -4.648 -4.733 1.00 83.75 119 TYR A N 1
ATOM 875 C CA . TYR A 1 119 ? 17.110 -5.881 -4.024 1.00 83.75 119 TYR A CA 1
ATOM 876 C C . TYR A 1 119 ? 17.167 -7.080 -4.980 1.00 83.75 119 TYR A C 1
ATOM 878 O O . TYR A 1 119 ? 16.142 -7.639 -5.371 1.00 83.75 119 TYR A O 1
ATOM 886 N N . ALA A 1 120 ? 18.386 -7.522 -5.302 1.00 79.81 120 ALA A N 1
ATOM 887 C CA . ALA A 1 120 ? 18.664 -8.542 -6.319 1.00 79.81 120 ALA A CA 1
ATOM 888 C C . ALA A 1 120 ? 18.091 -9.950 -6.030 1.00 79.81 120 ALA A C 1
ATOM 890 O O . ALA A 1 120 ? 18.156 -10.820 -6.891 1.00 79.81 120 ALA A O 1
ATOM 891 N N . GLY A 1 121 ? 17.534 -10.191 -4.839 1.00 83.69 121 GLY A N 1
ATOM 892 C CA . GLY A 1 121 ? 16.937 -11.474 -4.452 1.00 83.69 121 GLY A CA 1
ATOM 893 C C . GLY A 1 121 ? 15.411 -11.478 -4.378 1.00 83.69 121 GLY A C 1
ATOM 894 O O . GLY A 1 121 ? 14.852 -12.449 -3.877 1.00 83.69 121 GLY A O 1
ATOM 895 N N . TRP A 1 122 ? 14.735 -10.398 -4.781 1.00 85.88 122 TRP A N 1
ATOM 896 C CA . TRP A 1 122 ? 13.281 -10.293 -4.649 1.00 85.88 122 TRP A CA 1
ATOM 897 C C . TRP A 1 122 ? 12.543 -11.127 -5.703 1.00 85.88 122 TRP A C 1
ATOM 899 O O . TRP A 1 122 ? 12.716 -10.904 -6.900 1.00 85.88 122 TRP A O 1
ATOM 909 N N . ASP A 1 123 ? 11.660 -12.022 -5.252 1.00 87.50 123 ASP A N 1
ATOM 910 C CA . ASP A 1 123 ? 10.729 -12.767 -6.100 1.00 87.50 123 ASP A CA 1
ATOM 911 C C . ASP A 1 123 ? 9.278 -12.336 -5.829 1.00 87.50 123 ASP A C 1
ATOM 913 O O . ASP A 1 123 ? 8.879 -12.088 -4.687 1.00 87.50 123 ASP A O 1
ATOM 917 N N . ALA A 1 124 ? 8.459 -12.288 -6.883 1.00 87.44 124 ALA A N 1
ATOM 918 C CA . ALA A 1 124 ? 7.037 -11.948 -6.802 1.00 87.44 124 ALA A CA 1
ATOM 919 C C . ALA A 1 124 ? 6.245 -12.854 -5.834 1.00 87.44 124 ALA A C 1
ATOM 921 O O . ALA A 1 124 ? 5.221 -12.442 -5.281 1.00 87.44 124 ALA A O 1
ATOM 922 N N . ALA A 1 125 ? 6.701 -14.091 -5.620 1.00 88.81 125 ALA A N 1
ATOM 923 C CA . ALA A 1 125 ? 6.127 -15.036 -4.675 1.00 88.81 125 ALA A CA 1
ATOM 924 C C . ALA A 1 125 ? 6.161 -14.509 -3.237 1.00 88.81 125 ALA A C 1
ATOM 926 O O . ALA A 1 125 ? 5.226 -14.779 -2.482 1.00 88.81 125 ALA A O 1
ATOM 927 N N . TYR A 1 126 ? 7.163 -13.708 -2.859 1.00 89.44 126 TYR A N 1
ATOM 928 C CA . TYR A 1 126 ? 7.241 -13.140 -1.513 1.00 89.44 126 TYR A CA 1
ATOM 929 C C . TYR A 1 126 ? 6.069 -12.207 -1.216 1.00 89.44 126 TYR A C 1
ATOM 931 O O . TYR A 1 126 ? 5.485 -12.304 -0.139 1.00 89.44 126 TYR A O 1
ATOM 939 N N . GLY A 1 127 ? 5.643 -11.383 -2.178 1.00 88.56 127 GLY A N 1
ATOM 940 C CA . GLY A 1 127 ? 4.456 -10.536 -2.020 1.00 88.56 127 GLY A CA 1
ATOM 941 C C . GLY A 1 127 ? 3.186 -11.352 -1.754 1.00 88.56 127 GLY A C 1
ATOM 942 O O . GLY A 1 127 ? 2.399 -11.029 -0.864 1.00 88.56 127 GLY A O 1
ATOM 943 N N . LYS A 1 128 ? 3.019 -12.473 -2.465 1.00 90.38 128 LYS A N 1
ATOM 944 C CA . LYS A 1 128 ? 1.881 -13.390 -2.280 1.00 90.38 128 LYS A CA 1
ATOM 945 C C . LYS A 1 128 ? 1.927 -14.105 -0.928 1.00 90.38 128 LYS A C 1
ATOM 947 O O . LYS A 1 128 ? 0.899 -14.223 -0.266 1.00 90.38 128 LYS A O 1
ATOM 952 N N . ILE A 1 129 ? 3.109 -14.551 -0.496 1.00 91.44 129 ILE A N 1
ATOM 953 C CA . ILE A 1 129 ? 3.313 -15.168 0.824 1.00 91.44 129 ILE A CA 1
ATOM 954 C C . ILE A 1 129 ? 2.964 -14.170 1.932 1.00 91.44 129 ILE A C 1
ATOM 956 O O . ILE A 1 129 ? 2.226 -14.514 2.854 1.00 91.44 129 ILE A O 1
ATOM 960 N N . VAL A 1 130 ? 3.433 -12.923 1.817 1.00 90.81 130 VAL A N 1
ATOM 961 C CA . VAL A 1 130 ? 3.116 -11.850 2.769 1.00 90.81 130 VAL A CA 1
ATOM 962 C C . VAL A 1 130 ? 1.607 -11.617 2.856 1.00 90.81 130 VAL A C 1
ATOM 964 O O . VAL A 1 130 ? 1.092 -11.486 3.963 1.00 90.81 130 VAL A O 1
ATOM 967 N N . LEU A 1 131 ? 0.879 -11.637 1.733 1.00 89.12 131 LEU A N 1
ATOM 968 C CA . LEU A 1 131 ? -0.585 -11.535 1.740 1.00 89.12 131 LEU A CA 1
ATOM 969 C C . LEU A 1 131 ? -1.251 -12.679 2.504 1.00 89.12 131 LEU A C 1
ATOM 971 O O . LEU A 1 131 ? -2.086 -12.414 3.364 1.00 89.12 131 LEU A O 1
ATOM 975 N N . ILE A 1 132 ? -0.857 -13.927 2.242 1.00 87.69 132 ILE A N 1
ATOM 976 C CA . ILE A 1 132 ? -1.408 -15.094 2.947 1.00 87.69 132 ILE A CA 1
ATOM 977 C C . ILE A 1 132 ? -1.191 -14.955 4.459 1.00 87.69 132 ILE A C 1
ATOM 979 O O . ILE A 1 132 ? -2.135 -15.090 5.238 1.00 87.69 132 ILE A O 1
ATOM 983 N N . LEU A 1 133 ? 0.038 -14.640 4.879 1.00 89.00 133 LEU A N 1
ATOM 984 C CA . LEU A 1 133 ? 0.371 -14.463 6.294 1.00 89.00 133 LEU A CA 1
ATOM 985 C C . LEU A 1 133 ? -0.403 -13.299 6.920 1.00 89.00 133 LEU A C 1
ATOM 987 O O . LEU A 1 133 ? -0.939 -13.438 8.019 1.00 89.00 133 LEU A O 1
ATOM 991 N N . PHE A 1 134 ? -0.509 -12.170 6.217 1.00 86.25 134 PHE A N 1
ATOM 992 C CA . PHE A 1 134 ? -1.261 -11.012 6.686 1.00 86.25 134 PHE A CA 1
ATOM 993 C C . PHE A 1 134 ? -2.742 -11.339 6.891 1.00 86.25 134 PHE A C 1
ATOM 995 O O . PHE A 1 134 ? -3.297 -10.975 7.923 1.00 86.25 134 PHE A O 1
ATOM 1002 N N . THR A 1 135 ? -3.374 -12.062 5.963 1.00 82.94 135 THR A N 1
ATOM 1003 C CA . THR A 1 135 ? -4.777 -12.485 6.091 1.00 82.94 135 THR A CA 1
ATOM 1004 C C . THR A 1 135 ? -5.003 -13.400 7.297 1.00 82.94 135 THR A C 1
ATOM 1006 O O . THR A 1 135 ? -6.025 -13.279 7.972 1.00 82.94 135 THR A O 1
ATOM 1009 N N . LEU A 1 136 ? -4.053 -14.291 7.603 1.00 83.75 136 LEU A N 1
ATOM 1010 C CA . LEU A 1 136 ? -4.131 -15.163 8.781 1.00 83.75 136 LEU A CA 1
ATOM 1011 C C . LEU A 1 136 ? -3.980 -14.382 10.094 1.00 83.75 136 LEU A C 1
ATOM 1013 O O . LEU A 1 136 ? -4.674 -14.670 11.070 1.00 83.75 136 LEU A O 1
ATOM 1017 N N . VAL A 1 137 ? -3.084 -13.392 10.128 1.00 83.06 137 VAL A N 1
ATOM 1018 C CA . VAL A 1 137 ? -2.820 -12.581 11.327 1.00 83.06 137 VAL A CA 1
ATOM 1019 C C . VAL A 1 137 ? -3.922 -11.552 11.563 1.00 83.06 137 VAL A C 1
ATOM 1021 O O . VAL A 1 137 ? -4.343 -11.371 12.704 1.00 83.06 137 VAL A O 1
ATOM 1024 N N . SER A 1 138 ? -4.426 -10.908 10.508 1.00 73.81 138 SER A N 1
ATOM 1025 C CA . SER A 1 138 ? -5.434 -9.847 10.612 1.00 73.81 138 SER A CA 1
ATOM 1026 C C . SER A 1 138 ? -6.743 -10.322 11.236 1.00 73.81 138 SER A C 1
ATOM 1028 O O . SER A 1 138 ? -7.433 -9.528 11.862 1.00 73.81 138 SER A O 1
ATOM 1030 N N . GLY A 1 139 ? -7.059 -11.619 11.154 1.00 67.00 139 GLY A N 1
ATOM 1031 C CA . GLY A 1 139 ? -8.240 -12.182 11.810 1.00 67.00 139 GLY A CA 1
ATOM 1032 C C . GLY A 1 139 ? -8.168 -12.334 13.320 1.00 67.00 139 GLY A C 1
ATOM 1033 O O . GLY A 1 139 ? -9.185 -12.617 13.949 1.00 67.00 139 GLY A O 1
ATOM 1034 N N . ARG A 1 140 ? -6.986 -12.149 13.911 1.00 66.88 140 ARG A N 1
ATOM 1035 C CA . ARG A 1 140 ? -6.779 -12.171 15.365 1.00 66.88 140 ARG A CA 1
ATOM 1036 C C . ARG A 1 140 ? -6.796 -10.775 15.997 1.00 66.88 140 ARG A C 1
ATOM 1038 O O . ARG A 1 140 ? -6.763 -10.697 17.222 1.00 66.88 140 ARG A O 1
ATOM 1045 N N . ILE A 1 141 ? -6.809 -9.714 15.188 1.00 62.69 141 ILE A N 1
ATOM 1046 C CA . ILE A 1 141 ? -6.770 -8.300 15.606 1.00 62.69 141 ILE A CA 1
ATOM 1047 C C . ILE A 1 141 ? -8.188 -7.714 15.536 1.00 62.69 141 ILE A C 1
ATOM 1049 O O . ILE A 1 141 ? -8.562 -6.899 16.403 1.00 62.69 141 ILE A O 1
#

Secondary structure (DSSP, 8-state):
---S------TTS-S----TT-PPPPPHHHHHHHHS-HHHHHHHHHHHHHHHHSTTS-HHHHHHHHHHHHHHHHHHHHHHHT--TTS---HHHHHHHHHHHHHHHHHHTTTHHHHHHH-TT--HHHHHHHHHHHHHHHTT-

Foldseek 3Di:
DQLAADQDDDPPPPDDDDDPPDDDGDALVSLVVSLAPVVLVVVLVVQLVVLVPDPPHPSQVSNVVVLVVSLVCQLVVSQVSNDDPPDDGPNVSSVSSSVLVVLVCLQVCSNVVVVCVVPVPDDSVVSVVSNVVSSVVSSVD

pLDDT: mean 79.93, std 14.15, range [37.16, 95.25]

Sequence (141 aa):
MSRRIHELSMQAAGGAAVAPGVSKPDDYFDKAVKYVPADVIAAWTAIVALVNKTAGIPSNPVLLVCFAVVLAITFWWTLRQTDTPGQPKAVKQAVVAVIAFAVWVLALGDLNGPISAAYAGWDAAYGKIVLILFTLVSGRI